Protein AF-A0A7X8APW2-F1 (afdb_monomer_lite)

Foldseek 3Di:
DDDPDDDPLRVLVVVLVVVQVVVLQVLLVVLQVVLVVLQVPQDDPPPDDQPPDDPVRSVVSNVVSNVSSVVSNCSSVVPDPDDPPPVVNVCVSCVVND

Sequence (98 aa):
MTGLSLDADQLEHFACRVLADVLSEATADYWQARAQRFLDARHRPGIDFAGRASQADLESRARRLEATAAACRARASLEGPGLPVPPIVAAELLRGVV

Radius of gyration: 21.68 Å; chains: 1; bounding box: 42×34×62 Å

pLDDT: mean 76.28, std 17.08, range [37.12, 96.44]

Structure (mmCIF, N/CA/C/O backbone):
data_AF-A0A7X8APW2-F1
#
_entry.id   AF-A0A7X8APW2-F1
#
loop_
_atom_site.group_PDB
_atom_site.id
_atom_site.type_symbol
_atom_site.label_atom_id
_atom_site.label_alt_id
_atom_site.label_comp_id
_atom_site.label_asym_id
_atom_site.label_entity_id
_atom_site.label_seq_id
_atom_site.pdbx_PDB_ins_code
_atom_site.Cartn_x
_atom_site.Cartn_y
_atom_site.Cartn_z
_atom_site.occupancy
_atom_site.B_iso_or_equiv
_atom_site.auth_seq_id
_atom_site.auth_comp_id
_atom_site.auth_asym_id
_atom_site.auth_atom_id
_atom_site.pdbx_PDB_model_num
ATOM 1 N N . MET A 1 1 ? 25.619 -23.072 -35.043 1.00 39.91 1 MET A N 1
ATOM 2 C CA . MET A 1 1 ? 25.346 -22.215 -33.871 1.00 39.91 1 MET A CA 1
ATOM 3 C C . MET A 1 1 ? 25.529 -20.775 -34.311 1.00 39.91 1 MET A C 1
ATOM 5 O O . MET A 1 1 ? 26.651 -20.295 -34.355 1.00 39.91 1 MET A O 1
ATOM 9 N N . THR A 1 2 ? 24.459 -20.131 -34.763 1.00 50.03 2 THR A N 1
ATOM 10 C CA . THR A 1 2 ? 24.468 -18.712 -35.130 1.00 50.03 2 THR A CA 1
ATOM 11 C C . THR A 1 2 ? 24.479 -17.906 -33.837 1.00 50.03 2 THR A C 1
ATOM 13 O O . THR A 1 2 ? 23.488 -17.888 -33.112 1.00 50.03 2 THR A O 1
ATOM 16 N N . GLY A 1 3 ? 25.628 -17.322 -33.500 1.00 51.25 3 GLY A N 1
ATOM 17 C CA . GLY A 1 3 ? 25.723 -16.369 -32.401 1.00 51.25 3 GLY A CA 1
ATOM 18 C C . GLY A 1 3 ? 24.930 -15.120 -32.764 1.00 51.25 3 GLY A C 1
ATOM 19 O O . GLY A 1 3 ? 25.186 -14.513 -33.802 1.00 51.25 3 GLY A O 1
ATOM 20 N N . LEU A 1 4 ? 23.946 -14.766 -31.941 1.00 59.69 4 LEU A N 1
ATOM 21 C CA . LEU A 1 4 ? 23.301 -13.461 -32.008 1.00 59.69 4 LEU A CA 1
ATOM 22 C C . LEU A 1 4 ? 24.352 -12.415 -31.624 1.00 59.69 4 LEU A C 1
ATOM 24 O O . LEU A 1 4 ? 24.700 -12.286 -30.454 1.00 59.69 4 LEU A O 1
ATOM 28 N N . SER A 1 5 ? 24.895 -11.720 -32.622 1.00 70.81 5 SER A N 1
ATOM 29 C CA . SER A 1 5 ? 25.652 -10.492 -32.397 1.00 70.81 5 SER A CA 1
ATOM 30 C C . SER A 1 5 ? 24.636 -9.373 -32.242 1.00 70.81 5 SER A C 1
ATOM 32 O O . SER A 1 5 ? 24.018 -8.979 -33.228 1.00 70.81 5 SER A O 1
ATOM 34 N N . LEU A 1 6 ? 24.441 -8.914 -31.010 1.00 70.75 6 LEU A N 1
ATOM 35 C CA . LEU A 1 6 ? 23.675 -7.704 -30.738 1.00 70.75 6 LEU A CA 1
ATOM 36 C C . LEU A 1 6 ? 24.567 -6.501 -31.048 1.00 70.75 6 LEU A C 1
ATOM 38 O O . LEU A 1 6 ? 25.744 -6.500 -30.677 1.00 70.75 6 LEU A O 1
ATOM 42 N N . ASP A 1 7 ? 24.030 -5.510 -31.749 1.00 84.19 7 ASP A N 1
ATOM 43 C CA . ASP A 1 7 ? 24.695 -4.214 -31.862 1.00 84.19 7 ASP A CA 1
ATOM 44 C C . ASP A 1 7 ? 24.585 -3.427 -30.539 1.00 84.19 7 ASP A C 1
ATOM 46 O O . ASP A 1 7 ? 23.924 -3.852 -29.583 1.00 84.19 7 ASP A O 1
ATOM 50 N N . ALA A 1 8 ? 25.318 -2.316 -30.445 1.00 77.75 8 ALA A N 1
ATOM 51 C CA . ALA A 1 8 ? 25.381 -1.518 -29.221 1.00 77.75 8 ALA A CA 1
ATOM 52 C C . ALA A 1 8 ? 23.993 -0.999 -28.805 1.00 77.75 8 ALA A C 1
ATOM 54 O O . ALA A 1 8 ? 23.641 -1.085 -27.629 1.00 77.75 8 ALA A O 1
ATOM 55 N N . ASP A 1 9 ? 23.185 -0.570 -29.773 1.00 75.38 9 ASP A N 1
ATOM 56 C CA . ASP A 1 9 ? 21.849 -0.015 -29.550 1.00 75.38 9 ASP A CA 1
ATOM 57 C C . ASP A 1 9 ? 20.877 -1.089 -29.037 1.00 75.38 9 ASP A C 1
ATOM 59 O O . ASP A 1 9 ? 20.092 -0.859 -28.115 1.00 75.38 9 ASP A O 1
ATOM 63 N N . GLN A 1 10 ? 20.946 -2.305 -29.588 1.00 77.56 10 GLN A N 1
ATOM 64 C CA . GLN A 1 10 ? 20.167 -3.452 -29.120 1.00 77.56 10 GLN A CA 1
ATOM 65 C C . GLN A 1 10 ? 20.550 -3.857 -27.697 1.00 77.56 10 GLN A C 1
ATOM 67 O O . GLN A 1 10 ? 19.676 -4.213 -26.899 1.00 77.56 10 GLN A O 1
ATOM 72 N N . LEU A 1 11 ? 21.844 -3.805 -27.369 1.00 78.88 11 LEU A N 1
ATOM 73 C CA . LEU A 1 11 ? 22.334 -4.112 -26.030 1.00 78.88 11 LEU A CA 1
ATOM 74 C C . LEU A 1 11 ? 21.882 -3.056 -25.013 1.00 78.88 11 LEU A C 1
ATOM 76 O O . LEU A 1 11 ? 21.450 -3.413 -23.915 1.00 78.88 11 LEU A O 1
ATOM 80 N N . GLU A 1 12 ? 21.926 -1.778 -25.381 1.00 79.50 12 GLU A N 1
ATOM 81 C CA . GLU A 1 12 ? 21.433 -0.685 -24.546 1.00 79.50 12 GLU A CA 1
ATOM 82 C C . GLU A 1 12 ? 19.920 -0.783 -24.323 1.00 79.50 12 GLU A C 1
ATOM 84 O O . GLU A 1 12 ? 19.452 -0.747 -23.183 1.00 79.50 12 GLU A O 1
ATOM 89 N N . HIS A 1 13 ? 19.147 -1.007 -25.388 1.00 71.62 13 HIS A N 1
ATOM 90 C CA . HIS A 1 13 ? 17.700 -1.176 -25.288 1.00 71.62 13 HIS A CA 1
ATOM 91 C C . HIS A 1 13 ? 17.331 -2.353 -24.372 1.00 71.62 13 HIS A C 1
ATOM 93 O O . HIS A 1 13 ? 16.407 -2.259 -23.559 1.00 71.62 13 HIS A O 1
ATOM 99 N N . PHE A 1 14 ? 18.065 -3.465 -24.472 1.00 71.56 14 PHE A N 1
ATOM 100 C CA . PHE A 1 14 ? 17.901 -4.607 -23.578 1.00 71.56 14 PHE A CA 1
ATOM 101 C C . PHE A 1 14 ? 18.223 -4.243 -22.121 1.00 71.56 14 PHE A C 1
ATOM 103 O O . PHE A 1 14 ? 17.426 -4.546 -21.231 1.00 71.56 14 PHE A O 1
ATOM 110 N N . ALA A 1 15 ? 19.337 -3.550 -21.869 1.00 74.56 15 ALA A N 1
ATOM 111 C CA . ALA A 1 15 ? 19.726 -3.121 -20.527 1.00 74.56 15 ALA A CA 1
ATOM 112 C C . ALA A 1 15 ? 18.680 -2.193 -19.888 1.00 74.56 15 ALA A C 1
ATOM 114 O O . ALA A 1 15 ? 18.294 -2.408 -18.737 1.00 74.56 15 ALA A O 1
ATOM 115 N N . CYS A 1 16 ? 18.153 -1.218 -20.633 1.00 75.94 16 CYS A N 1
ATOM 116 C CA . CYS A 1 16 ? 17.117 -0.312 -20.134 1.00 75.94 16 CYS A CA 1
ATOM 117 C C . CYS A 1 16 ? 15.821 -1.048 -19.781 1.00 75.94 16 CYS A C 1
ATOM 119 O O . CYS A 1 16 ? 15.202 -0.736 -18.763 1.00 75.94 16 CYS A O 1
ATOM 121 N N . ARG A 1 17 ? 15.430 -2.057 -20.569 1.00 73.69 17 ARG A N 1
ATOM 122 C CA . ARG A 1 17 ? 14.270 -2.902 -20.251 1.00 73.69 17 ARG A CA 1
ATOM 123 C C . ARG A 1 17 ? 14.483 -3.723 -18.985 1.00 73.69 17 ARG A C 1
ATOM 125 O O . ARG A 1 17 ? 13.624 -3.698 -18.114 1.00 73.69 17 ARG A O 1
ATOM 132 N N . VAL A 1 18 ? 15.636 -4.377 -18.848 1.00 71.31 18 VAL A N 1
ATOM 133 C CA . VAL A 1 18 ? 15.973 -5.145 -17.638 1.00 71.31 18 VAL A CA 1
ATOM 134 C C . VAL A 1 18 ? 15.963 -4.245 -16.400 1.00 71.31 18 VAL A C 1
ATOM 136 O O . VAL A 1 18 ? 15.405 -4.617 -15.371 1.00 71.31 18 VAL A O 1
ATOM 139 N N . LEU A 1 19 ? 16.528 -3.038 -16.492 1.00 72.25 19 LEU A N 1
ATOM 140 C CA . LEU A 1 19 ? 16.511 -2.073 -15.391 1.00 72.25 19 LEU A CA 1
ATOM 141 C C . LEU A 1 19 ? 15.090 -1.602 -15.056 1.00 72.25 19 LEU A C 1
ATOM 143 O O . LEU A 1 19 ? 14.747 -1.506 -13.879 1.00 72.25 19 LEU A O 1
ATOM 147 N N . ALA A 1 20 ? 14.258 -1.327 -16.063 1.00 69.00 20 ALA A N 1
ATOM 148 C CA . ALA A 1 20 ? 12.865 -0.943 -15.855 1.00 69.00 20 ALA A CA 1
ATOM 149 C C . ALA A 1 20 ? 12.055 -2.060 -15.175 1.00 69.00 20 ALA A C 1
ATOM 151 O O . ALA A 1 20 ? 11.284 -1.771 -14.256 1.00 69.00 20 ALA A O 1
ATOM 152 N N . ASP A 1 21 ? 12.267 -3.314 -15.574 1.00 64.69 21 ASP A N 1
ATOM 153 C CA . ASP A 1 21 ? 11.605 -4.481 -14.985 1.00 64.69 21 ASP A CA 1
ATOM 154 C C . ASP A 1 21 ? 12.028 -4.660 -13.516 1.00 64.69 21 ASP A C 1
ATOM 156 O O . ASP A 1 21 ? 11.174 -4.689 -12.631 1.00 64.69 21 ASP A O 1
ATOM 160 N N . VAL A 1 22 ? 13.335 -4.628 -13.222 1.00 66.50 22 VAL A N 1
ATOM 161 C CA . VAL A 1 22 ? 13.865 -4.740 -11.846 1.00 66.50 22 VAL A CA 1
ATOM 162 C C . VAL A 1 22 ? 13.358 -3.613 -10.942 1.00 66.50 22 VAL A C 1
ATOM 164 O O . VAL A 1 22 ? 12.980 -3.850 -9.793 1.00 66.50 22 VAL A O 1
ATOM 167 N N . LEU A 1 23 ? 13.329 -2.372 -11.437 1.00 65.88 23 LEU A N 1
ATOM 168 C CA . LEU A 1 23 ? 12.804 -1.235 -10.675 1.00 65.88 23 LEU A CA 1
ATOM 169 C C . LEU A 1 23 ? 11.298 -1.361 -10.432 1.00 65.88 23 LEU A C 1
ATOM 171 O O . LEU A 1 23 ? 10.824 -0.986 -9.357 1.00 65.88 23 LEU A O 1
ATOM 175 N N . SER A 1 24 ? 10.550 -1.891 -11.400 1.00 64.00 24 SER A N 1
ATOM 176 C CA . SER A 1 24 ? 9.109 -2.122 -11.273 1.00 64.00 24 SER A CA 1
ATOM 177 C C . SER A 1 24 ? 8.813 -3.205 -10.236 1.00 64.00 24 SER A C 1
ATOM 179 O O . SER A 1 24 ? 7.981 -2.981 -9.356 1.00 64.00 24 SER A O 1
ATOM 181 N N . GLU A 1 25 ? 9.546 -4.320 -10.264 1.00 65.38 25 GLU A N 1
ATOM 182 C CA . GLU A 1 25 ? 9.448 -5.398 -9.271 1.00 65.38 25 GLU A CA 1
ATOM 183 C C . GLU A 1 25 ? 9.804 -4.908 -7.862 1.00 65.38 25 GLU A C 1
ATOM 185 O O . GLU A 1 25 ? 9.000 -5.032 -6.936 1.00 65.38 25 GLU A O 1
ATOM 190 N N . ALA A 1 26 ? 10.950 -4.235 -7.702 1.00 64.56 26 ALA A N 1
ATOM 191 C CA . ALA A 1 26 ? 11.363 -3.670 -6.416 1.00 64.56 26 ALA A CA 1
ATOM 192 C C . ALA A 1 26 ? 10.339 -2.657 -5.868 1.00 64.56 26 ALA A C 1
ATOM 194 O O . ALA A 1 26 ? 10.125 -2.550 -4.655 1.00 64.56 26 ALA A O 1
ATOM 195 N N . THR A 1 27 ? 9.677 -1.916 -6.760 1.00 75.75 27 THR A N 1
ATOM 196 C CA . THR A 1 27 ? 8.621 -0.967 -6.395 1.00 75.75 27 THR A CA 1
ATOM 197 C C . THR A 1 27 ? 7.336 -1.687 -5.983 1.00 75.75 27 THR A C 1
ATOM 199 O O . THR A 1 27 ? 6.696 -1.270 -5.014 1.00 75.75 27 THR A O 1
ATOM 202 N N . ALA A 1 28 ? 6.964 -2.776 -6.659 1.00 80.06 28 ALA A N 1
ATOM 203 C CA . ALA A 1 28 ? 5.811 -3.591 -6.290 1.00 80.06 28 ALA A CA 1
ATOM 204 C C . ALA A 1 28 ? 5.992 -4.212 -4.898 1.00 80.06 28 ALA A C 1
ATOM 206 O O . ALA A 1 28 ? 5.131 -4.022 -4.033 1.00 80.06 28 ALA A O 1
ATOM 207 N N . ASP A 1 29 ? 7.140 -4.838 -4.640 1.00 80.56 29 ASP A N 1
ATOM 208 C CA . ASP A 1 29 ? 7.480 -5.427 -3.340 1.00 80.56 29 ASP A CA 1
ATOM 209 C C . ASP A 1 29 ? 7.472 -4.379 -2.223 1.00 80.56 29 ASP A C 1
ATOM 211 O O . ASP A 1 29 ? 6.912 -4.602 -1.143 1.00 80.56 29 ASP A O 1
ATOM 215 N N . TYR A 1 30 ? 8.017 -3.188 -2.493 1.00 79.25 30 TYR A N 1
ATOM 216 C CA . TYR A 1 30 ? 7.953 -2.067 -1.559 1.00 79.25 30 TYR A CA 1
ATOM 217 C C . TYR A 1 30 ? 6.506 -1.713 -1.188 1.00 79.25 30 TYR A C 1
ATOM 219 O O . TYR A 1 30 ? 6.180 -1.569 -0.002 1.00 79.25 30 TYR A O 1
ATOM 227 N N . TRP A 1 31 ? 5.623 -1.567 -2.180 1.00 83.88 31 TRP A N 1
ATOM 228 C CA . TRP A 1 31 ? 4.226 -1.206 -1.944 1.00 83.88 31 TRP A CA 1
ATOM 229 C C . TRP A 1 31 ? 3.447 -2.318 -1.239 1.00 83.88 31 TRP A C 1
ATOM 231 O O . TRP A 1 31 ? 2.632 -2.013 -0.363 1.00 83.88 31 TRP A O 1
ATOM 241 N N . GLN A 1 32 ? 3.725 -3.588 -1.544 1.00 90.00 32 GLN A N 1
ATOM 242 C CA . GLN A 1 32 ? 3.139 -4.732 -0.842 1.00 90.00 32 GLN A CA 1
ATOM 243 C C . GLN A 1 32 ? 3.571 -4.772 0.627 1.00 90.00 32 GLN A C 1
ATOM 245 O O . GLN A 1 32 ? 2.719 -4.809 1.520 1.00 90.00 32 GLN A O 1
ATOM 250 N N . ALA A 1 33 ? 4.875 -4.671 0.898 1.00 86.69 33 ALA A N 1
ATOM 251 C CA . ALA A 1 33 ? 5.406 -4.637 2.257 1.00 86.69 33 ALA A CA 1
ATOM 252 C C . ALA A 1 33 ? 4.837 -3.450 3.048 1.00 86.69 33 ALA A C 1
ATOM 254 O O . ALA A 1 33 ? 4.467 -3.573 4.219 1.00 86.69 33 ALA A O 1
ATOM 255 N N . ARG A 1 34 ? 4.707 -2.286 2.403 1.00 87.69 34 ARG A N 1
ATOM 256 C CA . ARG A 1 34 ? 4.092 -1.102 3.006 1.00 87.69 34 ARG A CA 1
ATOM 257 C C . ARG A 1 34 ? 2.604 -1.302 3.302 1.00 87.69 34 ARG A C 1
ATOM 259 O O . ARG A 1 34 ? 2.155 -0.869 4.360 1.00 87.69 34 ARG A O 1
ATOM 266 N N . ALA A 1 35 ? 1.851 -1.954 2.415 1.00 94.25 35 ALA A N 1
ATOM 267 C CA . ALA A 1 35 ? 0.449 -2.288 2.658 1.00 94.25 35 ALA A CA 1
ATOM 268 C C . ALA A 1 35 ? 0.301 -3.171 3.903 1.00 94.25 35 ALA A C 1
ATOM 270 O O . ALA A 1 35 ? -0.545 -2.896 4.754 1.00 94.25 35 ALA A O 1
ATOM 271 N N . GLN A 1 36 ? 1.165 -4.182 4.036 1.00 95.12 36 GLN A N 1
ATOM 272 C CA . GLN A 1 36 ? 1.146 -5.092 5.177 1.00 95.12 36 GLN A CA 1
ATOM 273 C C . GLN A 1 36 ? 1.405 -4.360 6.498 1.00 95.12 36 GLN A C 1
ATOM 275 O O . GLN A 1 36 ? 0.646 -4.538 7.444 1.00 95.12 36 GLN A O 1
ATOM 280 N N . ARG A 1 37 ? 2.369 -3.428 6.535 1.00 94.19 37 ARG A N 1
ATOM 281 C CA . ARG A 1 37 ? 2.640 -2.606 7.732 1.00 94.19 37 ARG A CA 1
ATOM 282 C C . ARG A 1 37 ? 1.413 -1.840 8.238 1.00 94.19 37 ARG A C 1
ATOM 284 O O . ARG A 1 37 ? 1.263 -1.670 9.443 1.00 94.19 37 ARG A O 1
ATOM 291 N N . PHE A 1 38 ? 0.536 -1.366 7.348 1.00 94.25 38 PHE A N 1
ATOM 292 C CA . PHE A 1 38 ? -0.705 -0.700 7.765 1.00 94.25 38 PHE A CA 1
ATOM 293 C C . PHE A 1 38 ? -1.729 -1.678 8.346 1.00 94.25 38 PHE A C 1
ATOM 295 O O . PHE A 1 38 ? -2.411 -1.332 9.309 1.00 94.25 38 PHE A O 1
ATOM 302 N N . LEU A 1 39 ? -1.828 -2.888 7.790 1.00 95.69 39 LEU A N 1
ATOM 303 C CA . LEU A 1 39 ? -2.708 -3.934 8.315 1.00 95.69 39 LEU A CA 1
ATOM 304 C C . LEU A 1 39 ? -2.227 -4.436 9.679 1.00 95.69 39 LEU A C 1
ATOM 306 O O . LEU A 1 39 ? -3.041 -4.604 10.583 1.00 95.69 39 LEU A O 1
ATOM 310 N N . ASP A 1 40 ? -0.916 -4.588 9.850 1.00 93.81 40 ASP A N 1
ATOM 311 C CA . ASP A 1 40 ? -0.301 -5.003 11.113 1.00 93.81 40 ASP A CA 1
ATOM 312 C C . ASP A 1 40 ? -0.454 -3.941 12.212 1.00 93.81 40 ASP A C 1
ATOM 314 O O . ASP A 1 40 ? -0.516 -4.269 13.393 1.00 93.81 40 ASP A O 1
ATOM 318 N N . ALA A 1 41 ? -0.560 -2.662 11.833 1.00 92.06 41 ALA A N 1
ATOM 319 C CA . ALA A 1 41 ? -0.819 -1.557 12.754 1.00 92.06 41 ALA A CA 1
ATOM 320 C C . ALA A 1 41 ? -2.287 -1.472 13.219 1.00 92.06 41 ALA A C 1
ATOM 322 O O . ALA A 1 41 ? -2.626 -0.615 14.042 1.00 92.06 41 ALA A O 1
ATOM 323 N N . ARG A 1 42 ? -3.182 -2.313 12.682 1.00 93.00 42 ARG A N 1
ATOM 324 C CA . ARG A 1 42 ? -4.589 -2.340 13.088 1.00 93.00 42 ARG A CA 1
ATOM 325 C C . ARG A 1 42 ? -4.698 -2.856 14.519 1.00 93.00 42 ARG A C 1
ATOM 327 O O . ARG A 1 42 ? -4.089 -3.856 14.878 1.00 93.00 42 ARG A O 1
ATOM 334 N N . HIS A 1 43 ? -5.543 -2.205 15.312 1.00 92.06 43 HIS A N 1
ATOM 335 C CA . HIS A 1 43 ? -5.884 -2.700 16.640 1.00 92.06 43 HIS A CA 1
ATOM 336 C C . HIS A 1 43 ? -6.487 -4.110 16.553 1.00 92.06 43 HIS A C 1
ATOM 338 O O . HIS A 1 43 ? -7.412 -4.343 15.769 1.00 92.06 43 HIS A O 1
ATOM 344 N N . ARG A 1 44 ? -5.980 -5.032 17.372 1.00 90.06 44 ARG A N 1
ATOM 345 C CA . ARG A 1 44 ? -6.458 -6.411 17.494 1.00 90.06 44 ARG A CA 1
ATOM 346 C C . ARG A 1 44 ? -7.320 -6.543 18.754 1.00 90.06 44 ARG A C 1
ATOM 348 O O . ARG A 1 44 ? -6.771 -6.530 19.862 1.00 90.06 44 ARG A O 1
ATOM 355 N N . PRO A 1 45 ? -8.652 -6.686 18.606 1.00 86.62 45 PRO A N 1
ATOM 356 C CA . PRO A 1 45 ? -9.553 -6.825 19.743 1.00 86.62 45 PRO A CA 1
ATOM 357 C C . PRO A 1 45 ? -9.143 -7.995 20.641 1.00 86.62 45 PRO A C 1
ATOM 359 O O . PRO A 1 45 ? -8.886 -9.094 20.157 1.00 86.62 45 PRO A O 1
ATOM 362 N N . GLY A 1 46 ? -9.065 -7.749 21.948 1.00 86.38 46 GLY A N 1
ATOM 363 C CA . GLY A 1 46 ? -8.705 -8.764 22.943 1.00 86.38 46 GLY A CA 1
ATOM 364 C C . GLY A 1 46 ? -7.206 -9.044 23.091 1.00 86.38 46 GLY A C 1
ATOM 365 O O . GLY A 1 46 ? -6.833 -9.757 24.017 1.00 86.38 46 GLY A O 1
ATOM 366 N N . ILE A 1 47 ? -6.351 -8.470 22.237 1.00 92.81 47 ILE A N 1
ATOM 367 C CA . ILE A 1 47 ? -4.886 -8.585 22.344 1.00 92.81 47 ILE A CA 1
ATOM 368 C C . ILE A 1 47 ? -4.276 -7.228 22.691 1.00 92.81 47 ILE A C 1
ATOM 370 O O . ILE A 1 47 ? -3.504 -7.115 23.641 1.00 92.81 47 ILE A O 1
ATOM 374 N N . ASP A 1 48 ? -4.626 -6.192 21.930 1.00 92.81 48 ASP A N 1
ATOM 375 C CA . ASP A 1 48 ? -4.041 -4.867 22.102 1.00 92.81 48 ASP A CA 1
ATOM 376 C C . ASP A 1 48 ? -4.810 -4.061 23.163 1.00 92.81 48 ASP A C 1
ATOM 378 O O . ASP A 1 48 ? -6.037 -4.122 23.264 1.00 92.81 48 ASP A O 1
ATOM 382 N N . PHE A 1 49 ? -4.100 -3.251 23.952 1.00 91.88 49 PHE A N 1
ATOM 383 C CA . PHE A 1 49 ? -4.729 -2.354 24.923 1.00 91.88 49 PHE A CA 1
ATOM 384 C C . PHE A 1 49 ? -5.328 -1.124 24.223 1.00 91.88 49 PHE A C 1
ATOM 386 O O . PHE A 1 49 ? -4.621 -0.355 23.573 1.00 91.88 49 PHE A O 1
ATOM 393 N N . ALA A 1 50 ? -6.639 -0.916 24.372 1.00 89.50 50 ALA A N 1
ATOM 394 C CA . ALA A 1 50 ? -7.376 0.175 23.722 1.00 89.50 50 ALA A CA 1
ATOM 395 C C . ALA A 1 50 ? -7.189 1.558 24.384 1.00 89.50 50 ALA A C 1
ATOM 397 O O . ALA A 1 50 ? -7.448 2.595 23.764 1.00 89.50 50 ALA A O 1
ATOM 398 N N . GLY A 1 51 ? -6.750 1.604 25.645 1.00 92.19 51 GLY A N 1
ATOM 399 C CA . GLY A 1 51 ? -6.660 2.850 26.405 1.00 92.19 51 GLY A CA 1
ATOM 400 C C . GLY A 1 51 ? -8.019 3.536 26.558 1.00 92.19 51 GLY A C 1
ATOM 401 O O . GLY A 1 51 ? -8.975 2.935 27.034 1.00 92.19 51 GLY A O 1
ATOM 402 N N . ARG A 1 52 ? -8.091 4.816 26.174 1.00 93.94 52 ARG A N 1
ATOM 403 C CA . ARG A 1 52 ? -9.317 5.636 26.239 1.00 93.94 52 ARG A CA 1
ATOM 404 C C . ARG A 1 52 ? -10.129 5.634 24.938 1.00 93.94 52 ARG A C 1
ATOM 406 O O . ARG A 1 52 ? -11.108 6.365 24.847 1.00 93.94 52 ARG A O 1
ATOM 413 N N . ALA A 1 53 ? -9.695 4.894 23.919 1.00 93.31 53 ALA A N 1
ATOM 414 C CA . ALA A 1 53 ? -10.397 4.851 22.642 1.00 93.31 53 ALA A CA 1
ATOM 415 C C . ALA A 1 53 ? -11.685 4.029 22.767 1.00 93.31 53 ALA A C 1
ATOM 417 O O . ALA A 1 53 ? -11.680 2.941 23.344 1.00 93.31 53 ALA A O 1
ATOM 418 N N . SER A 1 54 ? -12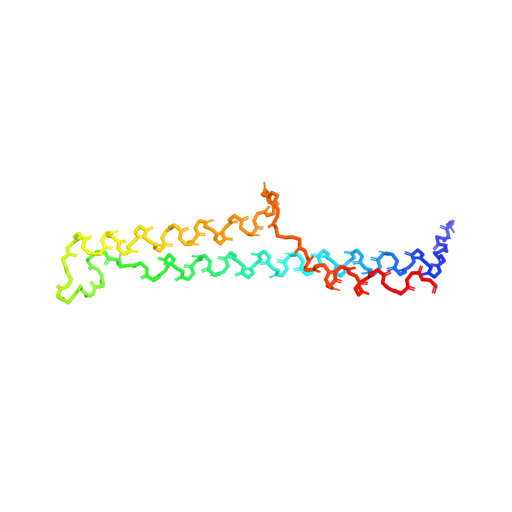.779 4.535 22.199 1.00 94.69 54 SER A N 1
ATOM 419 C CA . SER A 1 54 ? -14.008 3.754 22.065 1.00 94.69 54 SER A CA 1
ATOM 420 C C . SER A 1 54 ? -13.865 2.695 20.963 1.00 94.69 54 SER A C 1
ATOM 422 O O . SER A 1 54 ? -13.004 2.806 20.088 1.00 94.69 54 SER A O 1
ATOM 424 N N . GLN A 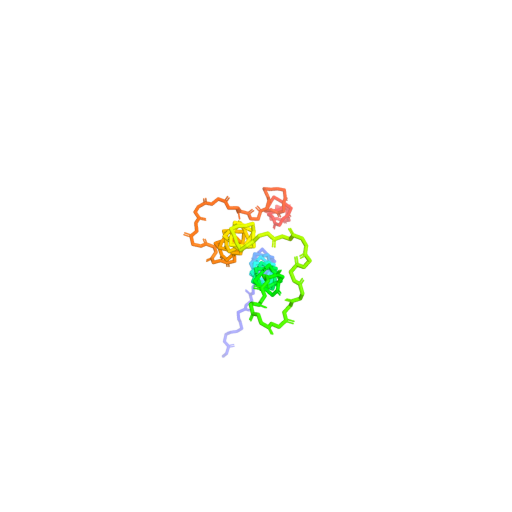1 55 ? -14.745 1.687 20.950 1.00 91.50 55 GLN A N 1
ATOM 425 C CA . GLN A 1 55 ? -14.799 0.708 19.853 1.00 91.50 55 GLN A CA 1
ATOM 426 C C . GLN A 1 55 ? -14.994 1.391 18.490 1.00 91.50 55 GLN A C 1
ATOM 428 O O . GLN A 1 55 ? -14.280 1.092 17.536 1.00 91.50 55 GLN A O 1
ATOM 433 N N . ALA A 1 56 ? -15.869 2.399 18.423 1.00 94.00 56 ALA A N 1
ATOM 434 C CA . ALA A 1 56 ? -16.106 3.165 17.203 1.00 94.00 56 ALA A CA 1
ATOM 435 C C . ALA A 1 56 ? -14.845 3.901 16.703 1.00 94.00 56 ALA A C 1
ATOM 437 O O . ALA A 1 56 ? -14.608 3.973 15.492 1.00 94.00 56 ALA A O 1
ATOM 438 N N . ASP A 1 57 ? -14.003 4.412 17.610 1.00 94.94 57 ASP A N 1
ATOM 439 C CA . ASP A 1 57 ? -12.727 5.041 17.245 1.00 94.94 57 ASP A CA 1
ATOM 440 C C . ASP A 1 57 ? -11.748 4.029 16.651 1.00 94.94 57 ASP A C 1
ATOM 442 O O . ASP A 1 57 ? -11.074 4.317 15.656 1.00 94.94 57 ASP A O 1
ATOM 446 N N . LEU A 1 58 ? -11.666 2.842 17.256 1.00 94.25 58 LEU A N 1
ATOM 447 C CA . LEU A 1 58 ? -10.784 1.766 16.813 1.00 94.25 58 LEU A CA 1
ATOM 448 C C . LEU A 1 58 ? -11.205 1.249 15.437 1.00 94.25 58 LEU A C 1
ATOM 450 O O . LEU A 1 58 ? -10.362 1.134 14.550 1.00 94.25 58 LEU A O 1
ATOM 454 N N . GLU A 1 59 ? -12.501 1.044 15.216 1.00 93.62 59 GLU A N 1
ATOM 455 C CA . GLU A 1 59 ? -13.051 0.673 13.910 1.00 93.62 59 GLU A CA 1
ATOM 456 C C . GLU A 1 59 ? -12.825 1.762 12.854 1.00 93.62 59 GLU A C 1
ATOM 458 O O . GLU A 1 59 ? -12.440 1.481 11.720 1.00 93.62 59 GLU A O 1
ATOM 463 N N . SER A 1 60 ? -13.021 3.033 13.215 1.00 95.44 60 SER A N 1
ATOM 464 C CA . SER A 1 60 ? -12.762 4.166 12.320 1.00 95.44 60 SER A CA 1
ATOM 465 C C . SER A 1 60 ? -11.290 4.246 11.904 1.00 95.44 60 SER A C 1
ATOM 467 O O . SER A 1 60 ? -10.975 4.568 10.755 1.00 95.44 60 SER A O 1
ATOM 469 N N . ARG A 1 61 ? -10.366 3.947 12.824 1.00 93.75 61 ARG A N 1
ATOM 470 C CA . ARG A 1 61 ? -8.929 3.858 12.528 1.00 93.75 61 ARG A CA 1
ATOM 471 C C . ARG A 1 61 ? -8.608 2.634 11.674 1.00 93.75 61 ARG A C 1
ATOM 473 O O . ARG A 1 61 ? -7.872 2.772 10.703 1.00 93.75 61 ARG A O 1
ATOM 480 N N . ALA A 1 62 ? -9.198 1.481 11.981 1.00 95.06 62 ALA A N 1
ATOM 481 C CA . ALA A 1 62 ? -9.054 0.258 11.198 1.00 95.06 62 ALA A CA 1
ATOM 482 C C . ALA A 1 62 ? -9.447 0.469 9.730 1.00 95.06 62 ALA A C 1
ATOM 484 O O . ALA A 1 62 ? -8.639 0.204 8.843 1.00 95.06 62 ALA A O 1
ATOM 485 N N . ARG A 1 63 ? -10.617 1.070 9.472 1.00 96.25 63 ARG A N 1
ATOM 486 C CA . ARG A 1 63 ? -11.071 1.396 8.108 1.00 96.25 63 ARG A CA 1
ATOM 487 C C . ARG A 1 63 ? -10.091 2.302 7.357 1.00 96.25 63 ARG A C 1
ATOM 489 O O . ARG A 1 63 ? -9.856 2.108 6.168 1.00 96.25 63 ARG A O 1
ATOM 496 N N . ARG A 1 64 ? -9.486 3.284 8.038 1.00 95.69 64 ARG A N 1
ATOM 497 C CA . ARG A 1 64 ? -8.468 4.173 7.439 1.00 95.69 64 ARG A CA 1
ATOM 498 C C . ARG A 1 64 ? -7.190 3.423 7.061 1.00 95.69 64 ARG A C 1
ATOM 500 O O . ARG A 1 64 ? -6.632 3.668 5.989 1.00 95.69 64 ARG A O 1
ATOM 507 N N . LEU A 1 65 ? -6.732 2.519 7.924 1.00 95.38 65 LEU A N 1
ATOM 508 C CA . LEU A 1 65 ? -5.563 1.678 7.659 1.00 95.38 65 LEU A CA 1
ATOM 509 C C . LEU A 1 65 ? -5.821 0.724 6.488 1.00 95.38 65 LEU A C 1
ATOM 511 O O . LEU A 1 65 ? -4.988 0.625 5.592 1.00 95.38 65 LEU A O 1
ATOM 515 N N . GLU A 1 66 ? -6.998 0.100 6.443 1.00 96.44 66 GLU A N 1
ATOM 516 C CA . GLU A 1 66 ? -7.418 -0.783 5.349 1.00 96.44 66 GLU A CA 1
ATOM 517 C C . GLU A 1 66 ? -7.510 -0.043 4.012 1.00 96.44 66 GLU A C 1
ATOM 519 O O . GLU A 1 66 ? -6.962 -0.515 3.016 1.00 96.44 66 GLU A O 1
ATOM 524 N N . ALA A 1 67 ? -8.113 1.149 3.990 1.00 95.00 67 ALA A N 1
ATOM 525 C CA . ALA A 1 67 ? -8.164 1.983 2.789 1.00 95.00 67 ALA A CA 1
ATOM 526 C C . ALA A 1 67 ? -6.756 2.357 2.289 1.00 95.00 67 ALA A C 1
ATOM 528 O O . ALA A 1 67 ? -6.476 2.314 1.091 1.00 95.00 67 ALA A O 1
ATOM 529 N N . THR A 1 68 ? -5.839 2.671 3.208 1.00 91.50 68 THR A N 1
ATOM 530 C CA . THR A 1 68 ? -4.446 2.991 2.863 1.00 91.50 68 THR A CA 1
ATOM 531 C C . THR A 1 68 ? -3.698 1.763 2.336 1.00 91.50 68 THR A C 1
ATOM 533 O O . THR A 1 68 ? -2.959 1.862 1.353 1.00 91.50 68 THR A O 1
ATOM 536 N N . ALA A 1 69 ? -3.906 0.595 2.946 1.00 94.44 69 ALA A N 1
ATOM 537 C CA . ALA A 1 69 ? -3.336 -0.664 2.482 1.00 94.44 69 ALA A CA 1
ATOM 538 C C . ALA A 1 69 ? -3.851 -1.033 1.081 1.00 94.44 69 ALA A C 1
ATOM 540 O O . ALA A 1 69 ? -3.059 -1.437 0.231 1.00 94.44 69 ALA A O 1
ATOM 541 N N . ALA A 1 70 ? -5.143 -0.828 0.807 1.00 91.38 70 ALA A N 1
ATOM 542 C CA . ALA A 1 70 ? -5.731 -1.029 -0.515 1.00 91.38 70 ALA A CA 1
ATOM 543 C C . ALA A 1 70 ? -5.102 -0.105 -1.570 1.00 91.38 70 ALA A C 1
ATOM 545 O O . ALA A 1 70 ? -4.714 -0.574 -2.637 1.00 91.38 70 ALA A O 1
ATOM 546 N N . ALA A 1 71 ? -4.901 1.179 -1.252 1.00 86.38 71 ALA A N 1
ATOM 547 C CA . ALA A 1 71 ? -4.213 2.112 -2.145 1.00 86.38 71 ALA A CA 1
ATOM 548 C C . ALA A 1 71 ? -2.755 1.698 -2.422 1.00 86.38 71 ALA A C 1
ATOM 550 O O . ALA A 1 71 ? -2.273 1.835 -3.545 1.00 86.38 71 ALA A O 1
ATOM 551 N N . CYS A 1 72 ? -2.050 1.159 -1.422 1.00 86.81 72 CYS A N 1
ATOM 552 C CA . CYS A 1 72 ? -0.705 0.612 -1.614 1.00 86.81 72 CYS A CA 1
ATOM 553 C C . CYS A 1 72 ? -0.729 -0.632 -2.515 1.00 86.81 72 CYS A C 1
ATOM 555 O O . CYS A 1 72 ? 0.075 -0.725 -3.434 1.00 86.81 72 CYS A O 1
ATOM 557 N N . ARG A 1 73 ? -1.680 -1.552 -2.319 1.00 87.88 73 ARG A N 1
ATOM 558 C CA . ARG A 1 73 ? -1.840 -2.730 -3.189 1.00 87.88 73 ARG A CA 1
ATOM 559 C C . ARG A 1 73 ? -2.154 -2.345 -4.632 1.00 87.88 73 ARG A C 1
ATOM 561 O O . ARG A 1 73 ? -1.544 -2.906 -5.529 1.00 87.88 73 ARG A O 1
ATOM 568 N N . ALA A 1 74 ? -3.000 -1.338 -4.848 1.00 81.62 74 ALA A N 1
ATOM 569 C CA . ALA A 1 74 ? -3.283 -0.815 -6.185 1.00 81.62 74 ALA A CA 1
ATOM 570 C C . ALA A 1 74 ? -2.019 -0.269 -6.881 1.00 81.62 74 ALA A C 1
ATOM 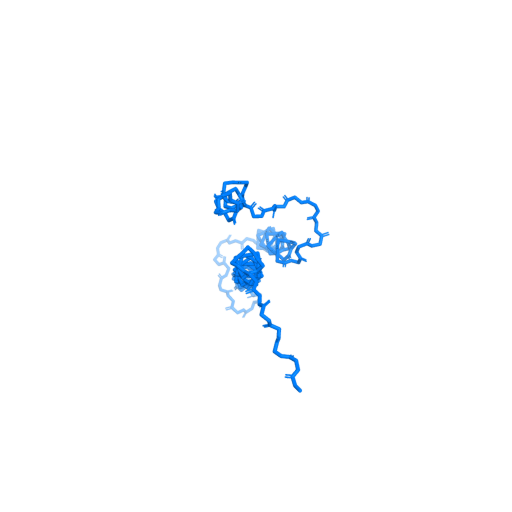572 O O . ALA A 1 74 ? -1.836 -0.453 -8.082 1.00 81.62 74 ALA A O 1
ATOM 573 N N . ARG A 1 75 ? -1.111 0.367 -6.122 1.00 77.88 75 ARG A N 1
ATOM 574 C CA . ARG A 1 75 ? 0.202 0.797 -6.637 1.00 77.88 75 ARG A CA 1
ATOM 575 C C . ARG A 1 75 ? 1.127 -0.375 -6.951 1.00 77.88 75 ARG A C 1
ATOM 577 O O . ARG A 1 75 ? 1.894 -0.281 -7.899 1.00 77.88 75 ARG A O 1
ATOM 584 N N . ALA A 1 76 ? 1.056 -1.453 -6.172 1.00 80.31 76 ALA A N 1
ATOM 585 C CA . ALA A 1 76 ? 1.831 -2.662 -6.426 1.00 80.31 76 ALA A CA 1
ATOM 586 C C . ALA A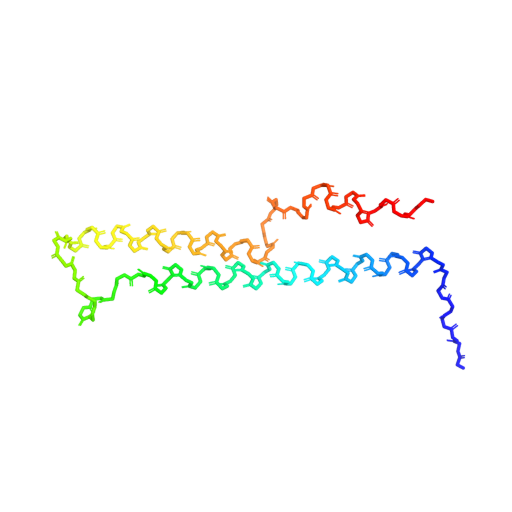 1 76 ? 1.346 -3.433 -7.661 1.00 80.31 76 ALA A C 1
ATOM 588 O O . ALA A 1 76 ? 2.159 -4.032 -8.351 1.00 80.31 76 ALA A O 1
ATOM 589 N N . SER A 1 77 ? 0.038 -3.430 -7.938 1.00 69.00 77 SER A N 1
ATOM 590 C CA . SER A 1 77 ? -0.541 -4.222 -9.026 1.00 69.00 77 SER A CA 1
ATOM 591 C C . SER A 1 77 ? -0.246 -3.681 -10.426 1.00 69.00 77 SER A C 1
ATOM 593 O O . SER A 1 77 ? -0.489 -4.401 -11.379 1.00 69.00 77 SER A O 1
ATOM 595 N N . LEU A 1 78 ? 0.217 -2.433 -10.600 1.00 63.75 78 LEU A N 1
ATOM 596 C CA . LEU A 1 78 ? 0.327 -1.745 -11.910 1.00 63.75 78 LEU A CA 1
ATOM 597 C C . LEU A 1 78 ? -0.975 -1.733 -12.764 1.00 63.75 78 LEU A C 1
ATOM 599 O O . LEU A 1 78 ? -1.010 -1.102 -13.814 1.00 63.75 78 LEU A O 1
ATOM 603 N N . GLU A 1 79 ? -2.068 -2.354 -12.300 1.00 48.78 79 GLU A N 1
ATOM 604 C CA . GLU A 1 79 ? -3.358 -2.557 -12.982 1.00 48.78 79 GLU A CA 1
ATOM 605 C C . GLU A 1 79 ? -4.204 -1.276 -13.145 1.00 48.78 79 GLU A C 1
ATOM 607 O O . GLU A 1 79 ? -5.298 -1.316 -13.705 1.00 48.78 79 GLU A O 1
ATOM 612 N N . GLY A 1 80 ? -3.715 -0.119 -12.685 1.00 42.34 80 GLY A N 1
ATOM 613 C CA . GLY A 1 80 ? -4.390 1.171 -12.833 1.00 42.34 80 GLY A CA 1
ATOM 614 C C . GLY A 1 80 ? -3.587 2.149 -13.699 1.00 42.34 80 GLY A C 1
ATOM 615 O O . GLY A 1 80 ? -2.383 2.296 -13.479 1.00 42.34 80 GLY A O 1
ATOM 616 N N . PRO A 1 81 ? -4.214 2.880 -14.641 1.00 37.12 81 PRO A N 1
ATOM 617 C CA . PRO A 1 81 ? -3.525 3.925 -15.385 1.00 37.12 81 PRO A CA 1
ATOM 618 C C . PRO A 1 81 ? -3.028 5.017 -14.426 1.00 37.12 81 PRO A C 1
ATOM 620 O O . PRO A 1 81 ? -3.823 5.704 -13.788 1.00 37.12 81 PRO A O 1
ATOM 623 N N . GLY A 1 82 ? -1.705 5.203 -14.363 1.00 51.09 82 GLY A N 1
ATOM 624 C CA . GLY A 1 82 ? -1.115 6.459 -13.902 1.00 51.09 82 GLY A CA 1
ATOM 625 C C . GLY A 1 82 ? -0.358 6.459 -12.578 1.00 51.09 82 GLY A C 1
ATOM 626 O O . GLY A 1 82 ? -0.576 7.359 -11.777 1.00 51.09 82 GLY A O 1
ATOM 627 N N . LEU A 1 83 ? 0.644 5.598 -12.409 1.00 47.09 83 LEU A N 1
ATOM 628 C CA . LEU A 1 83 ? 1.928 6.099 -11.903 1.00 47.09 83 LEU A CA 1
ATOM 629 C C . LEU A 1 83 ? 3.061 5.488 -12.737 1.00 47.09 83 LEU A C 1
ATOM 631 O O . LEU A 1 83 ? 3.568 4.424 -12.388 1.00 47.09 83 LEU A O 1
ATOM 635 N N . PRO A 1 84 ? 3.424 6.121 -13.869 1.00 55.69 84 PRO A N 1
ATOM 636 C CA . PRO A 1 84 ? 4.577 5.699 -14.645 1.00 55.69 84 PRO A CA 1
ATOM 637 C C . PRO A 1 84 ? 5.837 5.848 -13.788 1.00 55.69 84 PRO A C 1
ATOM 639 O O . PRO A 1 84 ? 5.889 6.691 -12.884 1.00 55.69 84 PRO A O 1
ATOM 642 N N . VAL A 1 85 ? 6.873 5.075 -14.122 1.00 56.00 85 VAL A N 1
ATOM 643 C CA . VAL A 1 85 ? 8.261 5.481 -13.870 1.00 56.00 85 VAL A CA 1
ATOM 644 C C . VAL A 1 85 ? 8.324 6.998 -14.096 1.00 56.00 85 VAL A C 1
ATOM 646 O O . VAL A 1 85 ? 7.902 7.436 -15.173 1.00 56.00 85 VAL A O 1
ATOM 649 N N . PRO A 1 86 ? 8.712 7.815 -13.093 1.00 55.66 86 PRO A N 1
ATOM 650 C CA . PRO A 1 86 ? 8.633 9.265 -13.203 1.00 55.66 86 PRO A CA 1
ATOM 651 C C . PRO A 1 86 ? 9.198 9.711 -14.553 1.00 55.66 86 PRO A C 1
ATOM 653 O O . PRO A 1 86 ? 10.238 9.179 -14.941 1.00 55.66 86 PRO A O 1
ATOM 656 N N . PRO A 1 87 ? 8.568 10.652 -15.280 1.00 51.41 87 PRO A N 1
ATOM 657 C CA . PRO A 1 87 ? 8.994 11.013 -16.633 1.00 51.41 87 PRO A CA 1
ATOM 658 C C . PRO A 1 87 ? 10.483 11.349 -16.727 1.00 51.41 87 PRO A C 1
ATOM 660 O O . PRO A 1 87 ? 11.100 11.100 -17.751 1.00 51.41 87 PRO A O 1
ATOM 663 N N . ILE A 1 88 ? 11.073 11.850 -15.637 1.00 55.62 88 ILE A N 1
ATOM 664 C CA . ILE A 1 88 ? 12.513 12.076 -15.530 1.00 55.62 88 ILE A CA 1
ATOM 665 C C . ILE A 1 88 ? 13.323 10.774 -15.537 1.00 55.62 88 ILE A C 1
ATOM 667 O O . ILE A 1 88 ? 14.289 10.682 -16.271 1.00 55.62 88 ILE A O 1
ATOM 671 N N . VAL A 1 89 ? 12.900 9.741 -14.808 1.00 58.25 89 VAL A N 1
ATOM 672 C CA . VAL A 1 89 ? 13.555 8.425 -14.799 1.00 58.25 89 VAL A CA 1
ATOM 673 C C . VAL A 1 89 ? 13.383 7.738 -16.156 1.00 58.25 89 VAL A C 1
ATOM 675 O O . VAL A 1 89 ? 14.347 7.198 -16.684 1.00 58.25 89 VAL A O 1
ATOM 678 N N . ALA A 1 90 ? 12.199 7.829 -16.770 1.00 56.25 90 ALA A N 1
ATOM 679 C CA . ALA A 1 90 ? 11.982 7.326 -18.127 1.00 56.25 90 ALA A CA 1
ATOM 680 C C . ALA A 1 90 ? 12.836 8.083 -19.165 1.00 56.25 90 ALA A C 1
ATOM 682 O O . ALA A 1 90 ? 13.395 7.468 -20.065 1.00 56.25 90 ALA A O 1
ATOM 683 N N . ALA A 1 91 ? 12.984 9.404 -19.022 1.00 57.50 91 ALA A N 1
ATOM 684 C CA . ALA A 1 91 ? 13.801 10.226 -19.911 1.00 57.50 91 ALA A CA 1
ATOM 685 C C . ALA A 1 91 ? 15.309 9.989 -19.741 1.00 57.50 91 ALA A C 1
ATOM 687 O O . ALA A 1 91 ? 16.019 10.019 -20.738 1.00 57.50 91 ALA A O 1
ATOM 688 N N . GLU A 1 92 ? 15.805 9.752 -18.521 1.00 62.25 92 GLU A N 1
ATOM 689 C CA . GLU A 1 92 ? 17.211 9.376 -18.304 1.00 62.25 92 GLU A CA 1
ATOM 690 C C . GLU A 1 92 ? 17.507 7.973 -18.861 1.00 62.25 92 GLU A C 1
ATOM 692 O O . GLU A 1 92 ? 18.532 7.784 -19.507 1.00 62.25 92 GLU A O 1
ATOM 697 N N . LEU A 1 93 ? 16.592 7.007 -18.693 1.00 55.03 93 LEU A N 1
ATOM 698 C CA . LEU A 1 93 ? 16.733 5.658 -19.264 1.00 55.03 93 LEU A CA 1
ATOM 699 C C . LEU A 1 93 ? 16.713 5.645 -20.804 1.00 55.03 93 LEU A C 1
ATOM 701 O O . LEU A 1 93 ? 17.239 4.723 -21.414 1.00 55.03 93 LEU A O 1
ATOM 705 N N . LEU A 1 94 ? 16.104 6.647 -21.442 1.00 57.12 94 LEU A N 1
ATOM 706 C CA . LEU A 1 94 ? 16.021 6.763 -22.904 1.00 57.12 94 LEU A CA 1
ATOM 707 C C . LEU A 1 94 ? 17.063 7.726 -23.501 1.00 57.12 94 LEU A C 1
ATOM 709 O O . LEU A 1 94 ? 17.098 7.899 -24.716 1.00 57.12 94 LEU A O 1
ATOM 713 N N . ARG A 1 95 ? 17.894 8.377 -22.675 1.00 54.59 95 ARG A N 1
ATOM 714 C CA . ARG 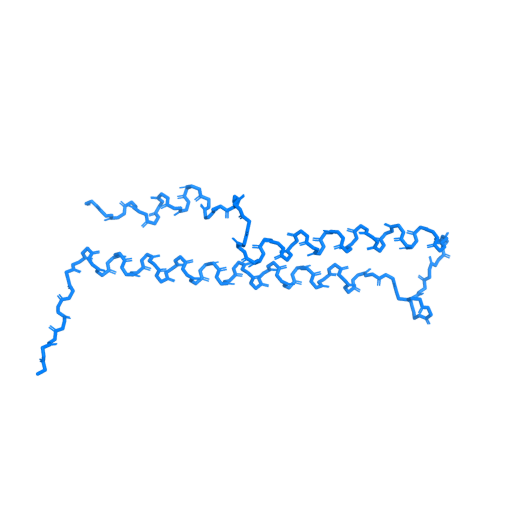A 1 95 ? 18.824 9.430 -23.120 1.00 54.59 95 ARG A CA 1
ATOM 715 C C . ARG A 1 95 ? 20.154 8.937 -23.687 1.00 54.59 95 ARG A C 1
ATOM 717 O O . ARG A 1 95 ? 20.866 9.762 -24.248 1.00 54.59 95 ARG A O 1
ATOM 724 N N . GLY A 1 96 ? 20.501 7.662 -23.530 1.00 46.34 96 GLY A N 1
ATOM 725 C CA . GLY A 1 96 ? 21.719 7.102 -24.129 1.00 46.34 96 GLY A CA 1
ATOM 726 C C . GLY A 1 96 ? 21.542 6.596 -25.571 1.00 46.34 96 GLY A C 1
ATOM 727 O O . GLY A 1 96 ? 22.532 6.325 -26.232 1.00 46.34 96 GLY A O 1
ATOM 728 N N . VAL A 1 97 ? 20.306 6.595 -26.093 1.00 45.84 97 VAL A N 1
ATOM 729 C CA . VAL A 1 97 ? 19.914 6.047 -27.410 1.00 45.84 97 VAL A CA 1
ATOM 730 C C . VAL A 1 97 ? 20.157 7.036 -28.576 1.00 45.84 97 VAL A C 1
ATOM 732 O O . VAL A 1 97 ? 19.363 7.100 -29.515 1.00 45.84 97 VAL A O 1
ATOM 735 N N . VAL A 1 98 ? 21.203 7.872 -28.524 1.00 40.16 98 VAL A N 1
ATOM 736 C CA . VAL A 1 98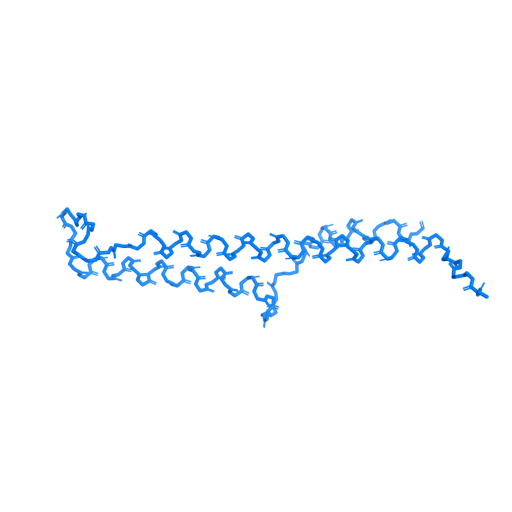 ? 21.566 8.793 -29.632 1.00 40.16 98 VAL A CA 1
ATOM 737 C C . VAL A 1 98 ? 23.053 8.750 -29.936 1.00 40.16 98 VAL A C 1
ATOM 739 O O . VAL A 1 98 ? 23.846 8.987 -28.998 1.00 40.16 98 VAL A O 1
#

Secondary structure (DSSP, 8-state):
-------HHHHHHHHHHHHHHHHHHHHHHHHHHHHHHHHHTS--TTTS--TT--HHHHHHHHHHHHHHHHHHHHHHS--SS---S-HHHHHHHTTT--